Protein AF-A0A662SV71-F1 (afdb_monomer_lite)

Radius of gyration: 37.01 Å; chains: 1; bounding box: 49×71×104 Å

Structure (mmCIF, N/CA/C/O backbone):
data_AF-A0A662SV71-F1
#
_entry.id   AF-A0A662SV71-F1
#
loop_
_atom_site.group_PDB
_atom_site.id
_atom_site.type_symbol
_atom_site.label_atom_id
_atom_site.label_alt_id
_atom_site.label_comp_id
_atom_site.label_asym_id
_atom_site.label_entity_id
_atom_site.label_seq_id
_atom_site.pdbx_PDB_ins_code
_atom_site.Cartn_x
_atom_site.Cartn_y
_atom_site.Cartn_z
_atom_site.occupancy
_atom_site.B_iso_or_equiv
_atom_site.auth_seq_id
_atom_site.auth_comp_id
_atom_site.auth_asym_id
_atom_site.auth_atom_id
_atom_site.pdbx_PDB_model_num
ATOM 1 N N . MET A 1 1 ? 12.996 52.710 -54.243 1.00 49.03 1 MET A N 1
ATOM 2 C CA . MET A 1 1 ? 12.383 51.514 -53.613 1.00 49.03 1 MET A CA 1
ATOM 3 C C . MET A 1 1 ? 13.466 50.480 -53.289 1.00 49.03 1 MET A C 1
ATOM 5 O O . MET A 1 1 ? 13.831 49.718 -54.169 1.00 49.03 1 MET A O 1
ATOM 9 N N . LYS A 1 2 ? 14.069 50.491 -52.088 1.00 51.28 2 LYS A N 1
ATOM 10 C CA . LYS A 1 2 ? 15.120 49.520 -51.686 1.00 51.28 2 LYS A CA 1
ATOM 11 C C . LYS A 1 2 ? 15.381 49.577 -50.166 1.00 51.28 2 LYS A C 1
ATOM 13 O O . LYS A 1 2 ? 16.437 50.013 -49.734 1.00 51.28 2 LYS A O 1
ATOM 18 N N . LYS A 1 3 ? 14.400 49.211 -49.328 1.00 52.62 3 LYS A N 1
ATOM 19 C CA . LYS A 1 3 ? 14.605 49.128 -47.858 1.00 52.62 3 LYS A CA 1
ATOM 20 C C . LYS A 1 3 ? 13.988 47.908 -47.153 1.00 52.62 3 LYS A C 1
ATOM 22 O O . LYS A 1 3 ? 14.139 47.792 -45.949 1.00 52.62 3 LYS A O 1
ATOM 27 N N . ASN A 1 4 ? 13.404 46.945 -47.873 1.00 57.28 4 ASN A N 1
ATOM 28 C CA . ASN A 1 4 ? 12.660 45.835 -47.249 1.00 57.28 4 ASN A CA 1
ATOM 29 C C . ASN A 1 4 ? 13.214 44.431 -47.556 1.00 57.28 4 ASN A C 1
ATOM 31 O O . ASN A 1 4 ? 12.444 43.505 -47.776 1.00 57.28 4 ASN A O 1
ATOM 35 N N . ILE A 1 5 ? 14.540 44.239 -47.597 1.00 57.47 5 ILE A N 1
ATOM 36 C CA . ILE A 1 5 ? 15.129 42.896 -47.840 1.00 57.47 5 ILE A CA 1
ATOM 37 C C . ILE A 1 5 ? 16.086 42.449 -46.712 1.00 57.47 5 ILE A C 1
ATOM 39 O O . ILE A 1 5 ? 16.638 41.354 -46.753 1.00 57.47 5 ILE A O 1
ATOM 43 N N . MET A 1 6 ? 16.264 43.244 -45.650 1.00 56.69 6 MET A N 1
ATOM 44 C CA . MET A 1 6 ? 17.304 42.982 -44.637 1.00 56.69 6 MET A CA 1
ATOM 45 C C . MET A 1 6 ? 16.811 42.495 -43.266 1.00 56.69 6 MET A C 1
ATOM 47 O O . MET A 1 6 ? 17.619 42.390 -42.352 1.00 56.69 6 MET A O 1
ATOM 51 N N . LEU A 1 7 ? 15.529 42.144 -43.106 1.00 54.62 7 LEU A N 1
ATOM 52 C CA . LEU A 1 7 ? 14.989 41.662 -41.818 1.00 54.62 7 LEU A CA 1
ATOM 53 C C . LEU A 1 7 ? 14.489 40.207 -41.822 1.00 54.62 7 LEU A C 1
ATOM 55 O O . LEU A 1 7 ? 14.108 39.683 -40.781 1.00 54.62 7 LEU A O 1
ATOM 59 N N . THR A 1 8 ? 14.552 39.496 -42.949 1.00 55.03 8 THR A N 1
ATOM 60 C CA . THR A 1 8 ? 14.022 38.120 -43.056 1.00 55.03 8 THR A CA 1
ATOM 61 C C . THR A 1 8 ? 15.079 37.014 -43.025 1.00 55.03 8 THR A C 1
ATOM 63 O O . THR A 1 8 ? 14.730 35.836 -43.079 1.00 55.03 8 THR A O 1
ATOM 66 N N . LYS A 1 9 ? 16.373 37.335 -42.881 1.00 51.22 9 LYS A N 1
ATOM 67 C CA . LYS A 1 9 ? 17.445 36.315 -42.862 1.00 51.22 9 LYS A CA 1
ATOM 68 C C . LYS A 1 9 ? 17.792 35.750 -41.477 1.00 51.22 9 LYS A C 1
ATOM 70 O O . LYS A 1 9 ? 18.480 34.736 -41.412 1.00 51.22 9 LYS A O 1
ATOM 75 N N . ALA A 1 10 ? 17.287 36.323 -40.383 1.00 52.56 10 ALA A N 1
ATOM 76 C CA . ALA A 1 10 ? 17.655 35.897 -39.025 1.00 52.56 10 ALA A CA 1
ATOM 77 C C . ALA A 1 10 ? 16.752 34.807 -38.403 1.00 52.56 10 ALA A C 1
ATOM 79 O O . ALA A 1 10 ? 17.076 34.288 -37.341 1.00 52.56 10 ALA A O 1
ATOM 80 N N . ARG A 1 11 ? 15.654 34.392 -39.055 1.00 51.31 11 ARG A N 1
ATOM 81 C CA . ARG A 1 11 ? 14.754 33.320 -38.564 1.00 51.31 11 ARG A CA 1
ATOM 82 C C . ARG A 1 11 ? 14.866 32.002 -39.345 1.00 51.31 11 A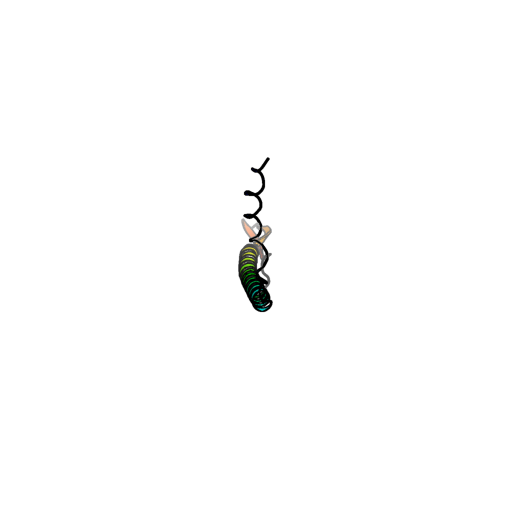RG A C 1
ATOM 84 O O . ARG A 1 11 ? 13.878 31.313 -39.560 1.00 51.31 11 ARG A O 1
ATOM 91 N N . ARG A 1 12 ? 16.067 31.626 -39.791 1.00 48.91 12 ARG A N 1
ATOM 92 C CA . ARG A 1 12 ? 16.321 30.297 -40.393 1.00 48.91 12 ARG A CA 1
ATOM 93 C C . ARG A 1 12 ? 17.512 29.578 -39.757 1.00 48.91 12 ARG A C 1
ATOM 95 O O . ARG A 1 12 ? 18.342 29.000 -40.449 1.00 48.91 12 ARG A O 1
ATOM 102 N N . LYS A 1 13 ? 17.605 29.615 -38.427 1.00 49.19 13 LYS A N 1
ATOM 103 C CA . LYS A 1 13 ? 18.507 28.742 -37.655 1.00 49.19 13 LYS A CA 1
ATOM 104 C C . LYS A 1 13 ? 17.784 28.044 -36.501 1.00 49.19 13 LYS A C 1
ATOM 106 O O . LYS A 1 13 ? 18.290 27.971 -35.392 1.00 49.19 13 LYS A O 1
ATOM 111 N N . GLN A 1 14 ? 16.608 27.493 -36.770 1.00 50.34 14 GLN A N 1
ATOM 112 C CA . GLN A 1 14 ? 16.043 26.426 -35.949 1.00 50.34 14 GLN A CA 1
ATOM 113 C C . GLN A 1 14 ? 15.634 25.295 -36.890 1.00 50.34 14 GLN A C 1
ATOM 115 O O . GLN A 1 14 ? 14.930 25.532 -37.866 1.00 50.34 14 GLN A O 1
ATOM 120 N N . GLY A 1 15 ? 16.135 24.085 -36.631 1.00 53.22 15 GLY A N 1
ATOM 121 C CA . GLY A 1 15 ? 15.595 22.867 -37.243 1.00 53.22 15 GLY A CA 1
ATOM 122 C C . GLY A 1 15 ? 16.399 22.199 -38.363 1.00 53.22 15 GLY A C 1
ATOM 123 O O . GLY A 1 15 ? 15.814 21.475 -39.157 1.00 53.22 15 GLY A O 1
ATOM 124 N N . ARG A 1 16 ? 17.724 22.374 -38.454 1.00 51.03 16 ARG A N 1
ATOM 125 C CA . ARG A 1 16 ? 18.577 21.458 -39.246 1.00 51.03 16 ARG A CA 1
ATOM 126 C C . ARG A 1 16 ? 19.810 21.025 -38.459 1.00 51.03 16 ARG A C 1
ATOM 128 O O . ARG A 1 16 ? 20.943 21.350 -38.787 1.00 51.03 16 ARG A O 1
ATOM 135 N N . ARG A 1 17 ? 19.569 20.290 -37.380 1.00 55.00 17 ARG A N 1
ATOM 136 C CA . ARG A 1 17 ? 20.524 19.316 -36.851 1.00 55.00 17 ARG A CA 1
ATOM 137 C C . ARG A 1 17 ? 19.703 18.064 -36.628 1.00 55.00 17 ARG A C 1
ATOM 139 O O . ARG A 1 17 ? 18.869 18.055 -35.731 1.00 55.00 17 ARG A O 1
ATOM 146 N N . GLY A 1 18 ? 19.852 17.086 -37.520 1.00 56.53 18 GLY A N 1
ATOM 147 C CA . GLY A 1 18 ? 19.279 15.767 -37.304 1.00 56.53 18 GLY A CA 1
ATOM 148 C C . GLY A 1 18 ? 19.753 15.304 -35.938 1.00 56.53 18 GLY A C 1
ATOM 149 O O . GLY A 1 18 ? 20.952 15.141 -35.719 1.00 56.53 18 GLY A O 1
ATOM 150 N N . THR A 1 19 ? 18.830 15.208 -34.990 1.00 59.66 19 THR A N 1
ATOM 151 C CA . THR A 1 19 ? 19.084 14.508 -33.743 1.00 59.66 19 THR A CA 1
ATOM 152 C C . THR A 1 19 ? 19.483 13.103 -34.152 1.00 59.66 19 THR A C 1
ATOM 154 O O . THR A 1 19 ? 18.687 12.397 -34.769 1.00 59.66 19 THR A O 1
ATOM 157 N N . SER A 1 20 ? 20.747 12.748 -33.918 1.00 70.50 20 SER A N 1
ATOM 158 C CA . SER A 1 20 ? 21.235 11.401 -34.189 1.00 70.50 20 SER A CA 1
ATOM 159 C C . SER A 1 20 ? 20.258 10.413 -33.556 1.00 70.50 20 SER A C 1
ATOM 161 O O . SER A 1 20 ? 19.914 10.580 -32.385 1.00 70.50 20 SER A O 1
ATOM 163 N N . LEU A 1 21 ? 19.808 9.409 -34.313 1.00 73.81 21 LEU A N 1
ATOM 164 C CA . LEU A 1 21 ? 18.945 8.331 -33.811 1.00 73.81 21 LEU A CA 1
ATOM 165 C C . LEU A 1 21 ? 19.487 7.744 -32.497 1.00 73.81 21 LEU A C 1
ATOM 167 O O . LEU A 1 21 ? 18.720 7.412 -31.594 1.00 73.81 21 LEU A O 1
ATOM 171 N N . ALA A 1 22 ? 20.816 7.715 -32.356 1.00 77.88 22 ALA A N 1
ATOM 172 C CA . ALA A 1 22 ? 21.500 7.313 -31.137 1.00 77.88 22 ALA A CA 1
ATOM 173 C C . ALA A 1 22 ? 21.218 8.253 -2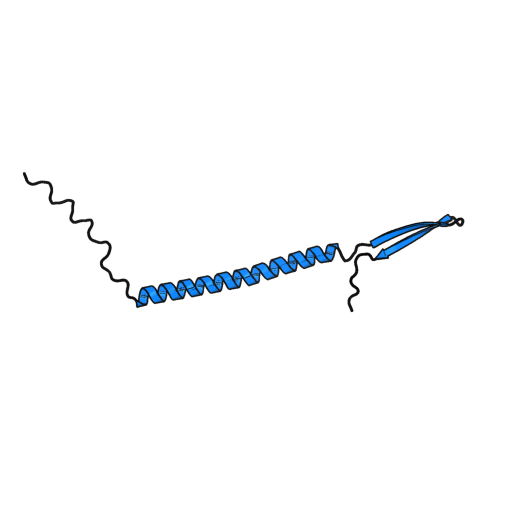9.949 1.00 77.88 22 ALA A C 1
ATOM 175 O O . ALA A 1 22 ? 20.934 7.777 -28.858 1.00 77.88 22 ALA A O 1
ATOM 176 N N . LEU A 1 23 ? 21.231 9.576 -30.144 1.00 81.56 23 LEU A N 1
ATOM 177 C CA . LEU A 1 23 ? 20.925 10.545 -29.081 1.00 81.56 23 LEU A CA 1
ATOM 178 C C . LEU A 1 23 ? 19.475 10.422 -28.607 1.00 81.56 23 LEU A C 1
ATOM 180 O O . LEU A 1 23 ? 19.223 10.461 -27.407 1.00 81.56 23 LEU A O 1
ATOM 184 N N . THR A 1 24 ? 18.527 10.230 -29.527 1.00 83.06 24 THR A N 1
ATOM 185 C CA . THR A 1 24 ? 17.121 9.997 -29.161 1.00 83.06 24 THR A CA 1
ATOM 186 C C . THR A 1 24 ? 16.925 8.664 -28.446 1.00 83.06 24 THR A C 1
ATOM 188 O O . THR A 1 24 ? 16.175 8.609 -27.476 1.00 83.06 24 THR A O 1
ATOM 191 N N . ALA A 1 25 ? 17.623 7.606 -28.868 1.00 84.12 25 ALA A N 1
ATOM 192 C CA . ALA A 1 25 ? 17.558 6.300 -28.215 1.00 84.12 25 ALA A CA 1
ATOM 193 C C . ALA A 1 25 ? 18.148 6.336 -26.797 1.00 84.12 25 ALA A C 1
ATOM 195 O O . ALA A 1 25 ? 17.539 5.812 -25.869 1.00 84.12 25 ALA A O 1
ATOM 196 N N . ILE A 1 26 ? 19.288 7.012 -26.608 1.00 85.88 26 ILE A N 1
ATOM 197 C CA . ILE A 1 26 ? 19.900 7.212 -25.287 1.00 85.88 26 ILE A CA 1
ATOM 198 C C . ILE A 1 26 ? 18.955 8.005 -24.381 1.00 85.88 26 ILE A C 1
ATOM 200 O O . ILE A 1 26 ? 18.745 7.620 -23.235 1.00 85.88 26 ILE A O 1
ATOM 204 N N . LEU A 1 27 ? 18.344 9.078 -24.895 1.00 90.12 27 LEU A N 1
ATOM 205 C CA . LEU A 1 27 ? 17.387 9.882 -24.134 1.00 90.12 27 LEU A CA 1
ATOM 206 C C . LEU A 1 27 ? 16.153 9.062 -23.717 1.00 90.12 27 LEU A C 1
ATOM 208 O O . LEU A 1 27 ? 15.700 9.151 -22.581 1.00 90.12 27 LEU A O 1
ATOM 212 N N . LEU A 1 28 ? 15.613 8.239 -24.617 1.00 89.38 28 LEU A N 1
ATOM 213 C CA . LEU A 1 28 ? 14.485 7.360 -24.306 1.00 89.38 28 LEU A CA 1
ATOM 214 C C . LEU A 1 28 ? 14.856 6.310 -23.253 1.00 89.38 28 LEU A C 1
ATOM 216 O O . LEU A 1 28 ? 14.084 6.074 -22.325 1.00 89.38 28 LEU A O 1
ATOM 220 N N . ALA A 1 29 ? 16.047 5.718 -23.359 1.00 89.06 29 ALA A N 1
ATOM 221 C CA . ALA A 1 29 ? 16.531 4.737 -22.396 1.00 89.06 29 ALA A CA 1
ATOM 222 C C . ALA A 1 29 ? 16.700 5.342 -20.993 1.00 89.06 29 ALA A C 1
ATOM 224 O O . ALA A 1 29 ? 16.286 4.731 -20.008 1.00 89.06 29 ALA A O 1
ATOM 225 N N . THR A 1 30 ? 17.246 6.557 -20.885 1.00 91.75 30 THR A N 1
ATOM 226 C CA . THR A 1 30 ? 17.425 7.224 -19.586 1.00 91.75 30 THR A CA 1
ATOM 227 C C . THR A 1 30 ? 16.097 7.631 -18.958 1.00 91.75 30 THR A C 1
ATOM 229 O O . THR A 1 30 ? 15.917 7.434 -17.757 1.00 91.75 30 THR A O 1
ATOM 232 N N . ILE A 1 31 ? 15.139 8.122 -19.751 1.00 92.81 31 ILE A N 1
ATOM 233 C CA . ILE A 1 31 ? 13.781 8.425 -19.273 1.00 92.81 31 ILE A CA 1
ATOM 234 C C . ILE A 1 31 ? 13.093 7.148 -18.779 1.00 92.81 31 ILE A C 1
ATOM 236 O O . ILE A 1 31 ? 12.513 7.146 -17.693 1.00 92.81 31 ILE A O 1
ATOM 240 N N . SER A 1 32 ? 13.193 6.050 -19.534 1.00 93.31 32 SER A N 1
ATOM 241 C CA . SER A 1 32 ? 12.617 4.761 -19.140 1.00 93.31 32 SER A CA 1
ATOM 242 C C . SER A 1 32 ? 13.227 4.237 -17.837 1.00 93.31 32 SER A C 1
ATOM 244 O O . SER A 1 32 ? 12.501 3.749 -16.971 1.00 93.31 32 SER A O 1
ATOM 246 N N . LEU A 1 33 ? 14.548 4.354 -17.675 1.00 93.00 33 LEU A N 1
ATOM 247 C CA . LEU A 1 33 ? 15.241 3.933 -16.459 1.00 93.00 33 LEU A CA 1
ATOM 248 C C . LEU A 1 33 ? 14.832 4.787 -15.252 1.00 93.00 33 LEU A C 1
ATOM 250 O O . LEU A 1 33 ? 14.553 4.247 -14.181 1.00 93.00 33 LEU A O 1
ATOM 254 N N . ALA A 1 34 ? 14.754 6.109 -15.429 1.00 92.00 34 ALA A N 1
ATOM 255 C CA . ALA A 1 34 ? 14.315 7.026 -14.385 1.00 92.00 34 ALA A CA 1
ATOM 256 C C . ALA A 1 34 ? 12.875 6.727 -13.947 1.00 92.00 34 ALA A C 1
ATOM 258 O O . ALA A 1 34 ? 12.616 6.613 -12.751 1.00 92.00 34 ALA A O 1
ATOM 259 N N . ALA A 1 35 ? 11.962 6.513 -14.900 1.00 91.62 35 ALA A N 1
ATOM 260 C CA . ALA A 1 35 ? 10.577 6.155 -14.611 1.00 91.62 35 ALA A CA 1
ATOM 261 C C . ALA A 1 35 ? 10.485 4.859 -13.792 1.00 91.62 35 ALA A C 1
ATOM 263 O O . ALA A 1 35 ? 9.839 4.843 -12.745 1.00 91.62 35 ALA A O 1
ATOM 264 N N . ALA A 1 36 ? 11.193 3.802 -14.207 1.00 89.75 36 ALA A N 1
ATOM 265 C CA . ALA A 1 36 ? 11.216 2.531 -13.484 1.00 89.75 36 ALA A CA 1
ATOM 266 C C . ALA A 1 36 ? 11.741 2.687 -12.044 1.00 89.75 36 ALA A C 1
ATOM 268 O O . ALA A 1 36 ? 11.149 2.151 -11.104 1.00 89.75 36 ALA A O 1
ATOM 269 N N . ALA A 1 37 ? 12.812 3.464 -11.853 1.00 91.12 37 ALA A N 1
ATOM 270 C CA . ALA A 1 37 ? 13.371 3.738 -10.533 1.00 91.12 37 ALA A CA 1
ATOM 271 C C . ALA A 1 37 ? 12.387 4.510 -9.636 1.00 91.12 37 ALA A C 1
ATOM 273 O O . ALA A 1 37 ? 12.193 4.147 -8.474 1.00 91.12 37 ALA A O 1
ATOM 274 N N . THR A 1 38 ? 11.723 5.540 -10.171 1.00 91.06 38 THR A N 1
ATOM 275 C CA . THR A 1 38 ? 10.711 6.309 -9.436 1.00 91.06 38 THR A CA 1
ATOM 276 C C . THR A 1 38 ? 9.522 5.437 -9.041 1.00 91.06 38 THR A C 1
ATOM 278 O O . THR A 1 38 ? 9.104 5.472 -7.883 1.00 91.06 38 THR A O 1
ATOM 281 N N . THR A 1 39 ? 9.005 4.611 -9.955 1.00 89.69 39 THR A N 1
ATOM 282 C CA . THR A 1 39 ? 7.897 3.692 -9.661 1.00 89.69 39 THR A CA 1
ATOM 283 C C . THR A 1 39 ? 8.284 2.684 -8.580 1.00 89.69 39 THR A C 1
ATOM 285 O O . THR A 1 39 ? 7.517 2.472 -7.642 1.00 89.69 39 THR A O 1
ATOM 288 N N . TYR A 1 40 ? 9.487 2.110 -8.649 1.00 88.81 40 TYR A N 1
ATOM 289 C CA . TYR A 1 40 ? 9.978 1.175 -7.636 1.00 88.81 40 TYR A CA 1
ATOM 290 C C . TYR A 1 40 ? 10.076 1.817 -6.244 1.00 88.81 40 TYR A C 1
ATOM 292 O O . TYR A 1 40 ? 9.574 1.263 -5.261 1.00 88.81 40 TYR A O 1
ATOM 300 N N . LEU A 1 41 ? 10.670 3.012 -6.154 1.00 87.88 41 LEU A N 1
ATOM 301 C CA . LEU A 1 41 ? 10.764 3.758 -4.896 1.00 87.88 41 LEU A CA 1
ATOM 302 C C . LEU A 1 41 ? 9.381 4.114 -4.344 1.00 87.88 41 LEU A C 1
ATOM 304 O O . LEU A 1 41 ? 9.147 3.989 -3.138 1.00 87.88 41 LEU A O 1
ATOM 308 N N . TRP A 1 42 ? 8.446 4.510 -5.207 1.00 86.75 42 TRP A N 1
ATOM 309 C CA . TRP A 1 42 ? 7.090 4.854 -4.791 1.00 86.75 42 TRP A CA 1
ATOM 310 C C . TRP A 1 42 ? 6.314 3.642 -4.265 1.00 86.75 42 TRP A C 1
ATOM 312 O O . TRP A 1 42 ? 5.671 3.731 -3.219 1.00 86.75 42 TRP A O 1
ATOM 322 N N . ILE A 1 43 ? 6.419 2.483 -4.920 1.00 83.25 43 ILE A N 1
ATOM 323 C CA . ILE A 1 43 ? 5.792 1.243 -4.441 1.00 83.25 43 ILE A CA 1
ATOM 324 C C . ILE A 1 43 ? 6.356 0.863 -3.069 1.00 83.25 43 ILE A C 1
ATOM 326 O O . ILE A 1 43 ? 5.589 0.618 -2.137 1.00 83.25 43 ILE A O 1
ATOM 330 N N . LYS A 1 44 ? 7.685 0.870 -2.913 1.00 79.00 44 LYS A N 1
ATOM 331 C CA . LYS A 1 44 ? 8.338 0.481 -1.655 1.00 79.00 44 LYS A CA 1
ATOM 332 C C . LYS A 1 44 ? 7.953 1.406 -0.494 1.00 79.00 44 LYS A C 1
ATOM 334 O O . LYS A 1 44 ? 7.628 0.930 0.591 1.00 79.00 44 LYS A O 1
ATOM 339 N N . THR A 1 45 ? 7.945 2.717 -0.728 1.00 77.81 45 THR A N 1
ATOM 340 C CA . THR A 1 45 ? 7.546 3.719 0.279 1.00 77.81 45 THR A CA 1
ATOM 341 C C . THR A 1 45 ? 6.047 3.690 0.587 1.00 77.81 45 THR A C 1
ATOM 343 O O . THR A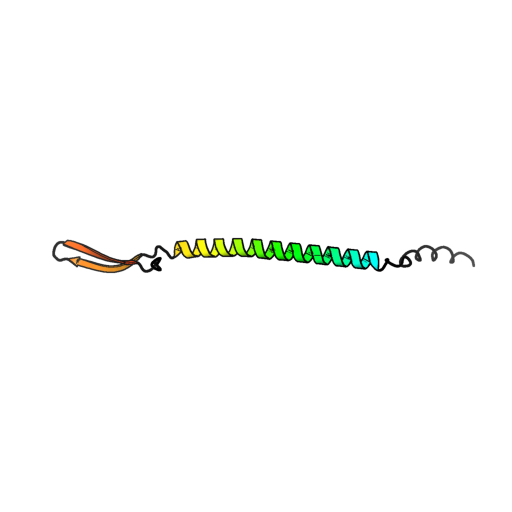 1 45 ? 5.650 3.882 1.733 1.00 77.81 45 THR A O 1
ATOM 346 N N . SER A 1 46 ? 5.194 3.398 -0.397 1.00 69.56 46 SER A N 1
ATOM 347 C CA . SER A 1 46 ? 3.749 3.270 -0.165 1.00 69.56 46 SER A CA 1
ATOM 348 C C . SER A 1 46 ? 3.413 2.020 0.646 1.00 69.56 46 SER A C 1
ATOM 350 O O . SER A 1 46 ? 2.528 2.056 1.505 1.00 69.56 46 SER A O 1
ATOM 352 N N . GLN A 1 47 ? 4.127 0.914 0.416 1.00 70.19 47 GLN A N 1
ATOM 353 C CA . GLN A 1 47 ? 3.941 -0.314 1.186 1.00 70.19 47 GLN A CA 1
ATOM 354 C C . GLN A 1 47 ? 4.304 -0.120 2.661 1.00 70.19 47 GLN A C 1
ATOM 356 O O . GLN A 1 47 ? 3.510 -0.510 3.518 1.00 70.19 47 GLN A O 1
ATOM 361 N N . SER A 1 48 ? 5.429 0.538 2.971 1.00 64.94 48 SER A N 1
ATOM 362 C CA . SER A 1 48 ? 5.819 0.790 4.366 1.00 64.94 48 SER A CA 1
ATOM 363 C C . SER A 1 48 ? 4.806 1.679 5.093 1.00 64.94 48 SER A C 1
ATOM 365 O O . SER A 1 48 ? 4.357 1.341 6.186 1.00 64.94 48 SER A O 1
ATOM 367 N N . GLN A 1 49 ? 4.336 2.754 4.452 1.00 67.62 49 GLN A N 1
ATOM 368 C CA . GLN A 1 49 ? 3.312 3.630 5.033 1.00 67.62 49 GLN A CA 1
ATOM 369 C C . GLN A 1 49 ? 1.973 2.914 5.254 1.00 67.62 49 GLN A C 1
ATOM 371 O O . GLN A 1 49 ? 1.243 3.219 6.201 1.00 67.62 49 GLN A O 1
ATOM 376 N N . THR A 1 50 ? 1.626 1.969 4.380 1.00 65.44 50 THR A N 1
ATOM 377 C CA . THR A 1 50 ? 0.376 1.211 4.493 1.00 65.44 50 THR A CA 1
ATOM 378 C C . THR A 1 50 ? 0.457 0.187 5.621 1.00 65.44 50 THR A C 1
ATOM 380 O O . THR A 1 50 ? -0.487 0.085 6.404 1.00 65.44 50 THR A O 1
ATOM 383 N N . GLN A 1 51 ? 1.586 -0.512 5.761 1.00 62.81 51 GLN A N 1
ATOM 384 C CA . GLN A 1 51 ? 1.810 -1.451 6.863 1.00 62.81 51 GLN A CA 1
ATOM 385 C C . GLN A 1 51 ? 1.792 -0.736 8.217 1.00 62.81 51 GLN A C 1
ATOM 387 O O . GLN A 1 51 ? 1.018 -1.130 9.086 1.00 62.81 51 GLN A O 1
ATOM 392 N N . GLU A 1 52 ? 2.494 0.392 8.360 1.00 63.91 52 GLU A N 1
ATOM 393 C CA . GLU A 1 52 ? 2.467 1.177 9.602 1.00 63.91 52 GLU A CA 1
ATOM 394 C C . GLU A 1 52 ? 1.051 1.651 9.970 1.00 63.91 52 GLU A C 1
ATOM 396 O O . GLU A 1 52 ? 0.659 1.643 11.139 1.00 63.91 52 GLU A O 1
ATOM 401 N N . ARG A 1 53 ? 0.239 2.056 8.984 1.00 64.69 53 ARG A N 1
ATOM 402 C CA . ARG A 1 53 ? -1.157 2.459 9.227 1.00 64.69 53 ARG A CA 1
ATOM 403 C C . ARG A 1 53 ? -2.036 1.280 9.631 1.00 64.69 53 ARG A C 1
ATOM 405 O O . ARG A 1 53 ? -2.904 1.451 10.490 1.00 64.69 53 ARG A O 1
ATOM 412 N N . ILE A 1 54 ? -1.842 0.112 9.019 1.00 63.56 54 ILE A N 1
ATOM 413 C CA . ILE A 1 54 ? -2.586 -1.106 9.356 1.00 63.56 54 ILE A CA 1
ATOM 414 C C . ILE A 1 54 ? -2.215 -1.573 10.762 1.00 63.56 54 ILE A C 1
ATOM 416 O O . ILE A 1 54 ? -3.113 -1.856 11.549 1.00 63.56 54 ILE A O 1
ATOM 420 N N . GLU A 1 55 ? -0.932 -1.592 11.112 1.00 62.25 55 GLU A N 1
ATOM 421 C CA . GLU A 1 55 ? -0.462 -1.981 12.443 1.00 62.25 55 GLU A CA 1
ATOM 422 C C . GLU A 1 55 ? -0.970 -1.020 13.518 1.00 62.25 55 GLU A C 1
ATOM 424 O O . GLU A 1 55 ? -1.606 -1.456 14.476 1.00 6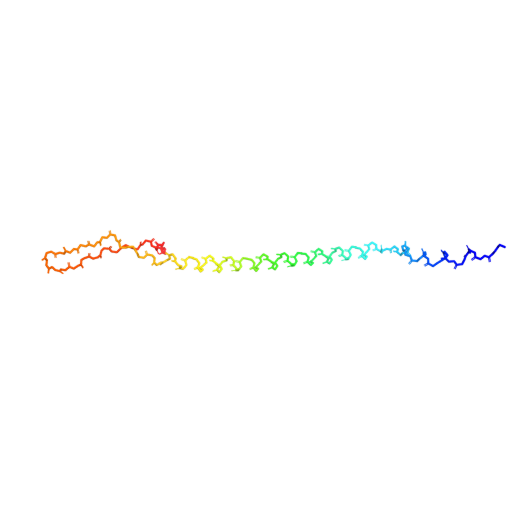2.25 55 GLU A O 1
ATOM 429 N N . ARG A 1 56 ? -0.834 0.299 13.323 1.00 61.94 56 ARG A N 1
ATOM 430 C CA . ARG A 1 56 ? -1.360 1.293 14.277 1.00 61.94 56 ARG A CA 1
ATOM 431 C C . ARG A 1 56 ? -2.879 1.209 14.452 1.00 61.94 56 ARG A C 1
ATOM 433 O O . ARG A 1 56 ? -3.379 1.459 15.549 1.00 61.94 56 ARG A O 1
ATOM 440 N N . LYS A 1 57 ? -3.635 0.866 13.400 1.00 60.62 57 LYS A N 1
ATOM 441 C CA . LYS A 1 57 ? -5.089 0.637 13.506 1.00 60.62 57 LYS A CA 1
ATOM 442 C C . LYS A 1 57 ? -5.421 -0.702 14.169 1.00 60.62 57 LYS A C 1
ATOM 444 O O . LYS A 1 57 ? -6.336 -0.741 14.988 1.00 60.62 57 LYS A O 1
ATOM 449 N N . ARG A 1 58 ? -4.679 -1.776 13.875 1.00 58.56 58 ARG A N 1
ATOM 450 C CA . ARG A 1 58 ? -4.860 -3.085 14.524 1.00 58.56 58 ARG A CA 1
ATOM 451 C C . ARG A 1 58 ? -4.619 -3.001 16.027 1.00 58.56 58 ARG A C 1
ATOM 453 O O . ARG A 1 58 ? -5.468 -3.482 16.769 1.00 58.56 58 ARG A O 1
ATOM 460 N N . VAL A 1 59 ? -3.569 -2.299 16.467 1.00 55.72 59 VAL A N 1
ATOM 461 C CA . VAL A 1 59 ? -3.228 -2.143 17.895 1.00 55.72 59 VAL A CA 1
ATOM 462 C C . VAL A 1 59 ? -4.386 -1.552 18.712 1.00 55.72 59 VAL A C 1
ATOM 464 O O . VAL A 1 59 ? -4.619 -1.982 19.839 1.00 55.72 59 VAL A O 1
ATOM 467 N N . LYS A 1 60 ? -5.187 -0.643 18.137 1.00 55.19 60 LYS A N 1
ATOM 468 C CA . LYS A 1 60 ? -6.363 -0.069 18.821 1.00 55.19 60 LYS A CA 1
ATOM 469 C C . LYS A 1 60 ? -7.529 -1.047 19.000 1.00 55.19 60 LYS A C 1
ATOM 471 O O . LYS A 1 60 ? -8.423 -0.770 19.790 1.00 55.19 60 LYS A O 1
ATOM 476 N N . THR A 1 61 ? -7.535 -2.166 18.278 1.00 55.69 61 THR A N 1
ATOM 477 C CA . THR A 1 61 ? -8.626 -3.157 18.321 1.00 55.69 61 THR A CA 1
ATOM 478 C C . THR A 1 61 ? -8.265 -4.386 19.163 1.00 55.69 61 THR A C 1
ATOM 480 O O . THR A 1 61 ? -9.159 -5.070 19.651 1.00 55.69 61 THR A O 1
ATOM 483 N N . THR A 1 62 ? -6.971 -4.633 19.398 1.00 56.28 62 THR A N 1
ATOM 484 C CA . THR A 1 62 ? -6.413 -5.754 20.190 1.00 56.28 62 THR A CA 1
ATOM 485 C C . THR A 1 62 ? -6.592 -5.647 21.715 1.00 56.28 62 THR A C 1
ATOM 487 O O . THR A 1 62 ? -5.930 -6.351 22.468 1.00 56.28 62 THR A O 1
ATOM 490 N N . GLY A 1 63 ? -7.473 -4.772 22.198 1.00 58.31 63 GLY A N 1
ATOM 491 C CA . GLY A 1 63 ? -7.672 -4.542 23.635 1.00 58.31 63 GLY A CA 1
ATOM 492 C C . GLY A 1 63 ? -9.094 -4.138 24.005 1.00 58.31 63 GLY A C 1
ATOM 493 O O . GLY A 1 63 ? -9.300 -3.448 24.999 1.00 58.31 63 GLY A O 1
ATOM 494 N N . LEU A 1 64 ? -10.084 -4.510 23.190 1.00 67.44 64 LEU A N 1
ATOM 495 C CA . LEU A 1 64 ? -11.487 -4.226 23.485 1.00 67.44 64 LEU A CA 1
ATOM 496 C C . LEU A 1 64 ? -12.018 -5.228 24.515 1.00 67.44 64 LEU A C 1
ATOM 498 O O . LEU A 1 64 ? -12.527 -6.294 24.172 1.00 67.44 64 LEU A O 1
ATOM 502 N N . LEU A 1 65 ? -11.910 -4.868 25.793 1.00 75.94 65 LEU A N 1
ATOM 503 C CA . LEU A 1 65 ? -12.675 -5.506 26.859 1.00 75.94 65 LEU A CA 1
ATOM 504 C C . LEU A 1 65 ? -14.123 -5.016 26.776 1.00 75.94 65 LEU A C 1
ATOM 506 O O . LEU A 1 65 ? -14.378 -3.812 26.751 1.00 75.94 65 LEU A O 1
ATOM 510 N N . LYS A 1 66 ? -15.074 -5.947 26.712 1.00 80.31 66 LYS A N 1
ATOM 511 C CA . LYS A 1 66 ? -16.502 -5.640 26.815 1.00 80.31 66 LYS A CA 1
ATOM 512 C C . LYS A 1 66 ? -17.032 -6.193 28.123 1.00 80.31 66 LYS A C 1
ATOM 514 O O . LYS A 1 66 ? -16.811 -7.359 28.440 1.00 80.31 66 LYS A O 1
ATOM 519 N N . ILE A 1 67 ? -17.740 -5.347 28.857 1.00 84.12 67 ILE A N 1
ATOM 520 C CA . ILE A 1 67 ? -18.506 -5.764 30.026 1.00 84.12 67 ILE A CA 1
ATOM 521 C C . ILE A 1 67 ? -19.814 -6.349 29.498 1.00 84.12 67 ILE A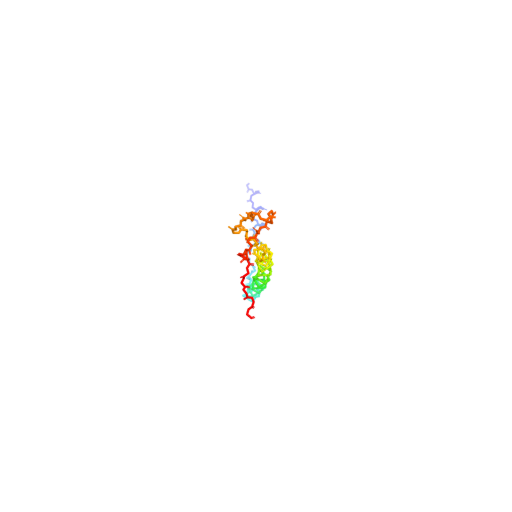 C 1
ATOM 523 O O . ILE A 1 67 ? -20.570 -5.651 28.826 1.00 84.12 67 ILE A O 1
ATOM 527 N N . ASP A 1 68 ? -20.048 -7.630 29.757 1.00 83.25 68 ASP A N 1
ATOM 528 C CA . ASP A 1 68 ? -21.258 -8.328 29.321 1.00 83.25 68 ASP A CA 1
ATOM 529 C C . ASP A 1 68 ? -22.374 -8.225 30.350 1.00 83.25 68 ASP A C 1
ATOM 531 O O . ASP A 1 68 ? -23.542 -8.085 29.989 1.00 83.25 68 ASP A O 1
ATOM 535 N N . LYS A 1 69 ? -22.023 -8.304 31.634 1.00 87.25 69 LYS A N 1
ATOM 536 C CA . LYS A 1 69 ? -23.001 -8.321 32.716 1.00 87.25 69 LYS A CA 1
ATOM 537 C C . LYS A 1 69 ? -22.397 -7.771 33.996 1.00 87.25 69 LYS A C 1
ATOM 539 O O . LYS A 1 69 ? -21.220 -7.989 34.273 1.00 87.25 69 LYS A O 1
ATOM 544 N N . VAL A 1 70 ? -23.218 -7.080 34.773 1.00 90.25 70 VAL A N 1
ATOM 545 C CA . VAL A 1 70 ? -22.896 -6.656 36.134 1.00 90.25 70 VAL A CA 1
ATOM 546 C C . VAL A 1 70 ? -24.024 -7.143 37.033 1.00 90.25 70 VAL A C 1
ATOM 548 O O . VAL A 1 70 ? -25.189 -6.868 36.750 1.00 90.25 70 VAL A O 1
ATOM 551 N N . GLU A 1 71 ? -23.688 -7.889 38.078 1.00 92.50 71 GLU A N 1
ATOM 552 C CA . GLU A 1 71 ? -24.638 -8.410 39.061 1.00 92.50 71 GLU A CA 1
ATOM 553 C C . GLU A 1 71 ? -24.205 -8.009 40.467 1.00 92.50 71 GLU A C 1
ATOM 555 O O . GLU A 1 71 ? -23.020 -8.029 40.789 1.00 92.50 71 GLU A O 1
ATOM 560 N N . VAL A 1 72 ? -25.174 -7.659 41.310 1.00 90.38 72 VAL A N 1
ATOM 561 C CA . VAL A 1 72 ? -24.950 -7.417 42.738 1.00 90.38 72 VAL A CA 1
ATOM 562 C C . VAL A 1 72 ? -25.524 -8.606 43.490 1.00 90.38 72 VAL A C 1
ATOM 564 O O . VAL A 1 72 ? -26.722 -8.883 43.399 1.00 90.38 72 VAL A O 1
ATOM 567 N N . LEU A 1 73 ? -24.668 -9.329 44.201 1.00 91.38 73 LEU A N 1
ATOM 568 C CA . LEU A 1 73 ? -25.073 -10.456 45.024 1.00 91.38 73 LEU A CA 1
ATOM 569 C C . LEU A 1 73 ? -25.751 -9.957 46.312 1.00 91.38 73 LEU A C 1
ATOM 571 O O . LEU A 1 73 ? -25.385 -8.903 46.835 1.00 91.38 73 LEU A O 1
ATOM 575 N N . PRO A 1 74 ? -26.680 -10.735 46.897 1.00 88.31 74 PRO A N 1
ATOM 576 C CA . PRO A 1 74 ? -27.276 -10.426 48.201 1.00 88.31 74 PRO A CA 1
ATOM 577 C C . PRO A 1 74 ? -26.258 -10.322 49.350 1.00 88.31 74 PRO A C 1
ATOM 579 O O . PRO A 1 74 ? -26.565 -9.743 50.387 1.00 88.31 74 PRO A O 1
ATOM 582 N N . SER A 1 75 ? -25.048 -10.862 49.164 1.00 90.56 75 SER A N 1
ATOM 583 C CA . SER A 1 75 ? -23.901 -10.706 50.068 1.00 90.56 75 SER A CA 1
ATOM 584 C C . SER A 1 75 ? -23.279 -9.302 50.042 1.00 90.56 75 SER A C 1
ATOM 586 O O . SER A 1 75 ? -22.414 -9.010 50.862 1.00 90.56 75 SER A O 1
ATOM 588 N N . GLY A 1 76 ? -23.696 -8.437 49.111 1.00 89.69 76 GLY A N 1
ATOM 589 C CA . GLY A 1 76 ? -23.108 -7.117 48.873 1.00 89.69 76 GLY A CA 1
ATOM 590 C C . GLY A 1 76 ? -21.924 -7.126 47.900 1.00 89.69 76 GLY A C 1
ATOM 591 O O . GLY A 1 76 ? -21.356 -6.072 47.623 1.00 89.69 76 GLY A O 1
ATOM 592 N N . GLU A 1 77 ? -21.551 -8.287 47.359 1.00 90.75 77 GLU A N 1
ATOM 593 C CA . GLU A 1 77 ? -20.470 -8.409 46.378 1.00 90.75 77 GLU A CA 1
ATOM 594 C C . GLU A 1 77 ? -20.931 -8.022 44.963 1.00 90.75 77 GLU A C 1
ATOM 596 O O . GLU A 1 77 ? -22.045 -8.337 44.543 1.00 90.75 77 GLU A O 1
ATOM 601 N N . LEU A 1 78 ? -20.052 -7.357 44.205 1.00 92.12 78 LEU A N 1
ATOM 602 C CA . LEU A 1 78 ? -20.290 -6.960 42.816 1.00 92.12 78 LEU A CA 1
ATOM 603 C C . LEU A 1 78 ? -19.559 -7.914 41.866 1.00 92.12 78 LEU A C 1
ATOM 605 O O . LEU A 1 78 ? -18.329 -7.944 41.830 1.00 92.12 78 LEU A O 1
ATOM 609 N N . LEU A 1 79 ? -20.310 -8.649 41.051 1.00 91.06 79 LEU A N 1
ATOM 610 C CA . LEU A 1 79 ? -19.774 -9.489 39.986 1.00 91.06 79 LEU A CA 1
ATOM 611 C C . LEU A 1 79 ? -19.806 -8.733 38.658 1.00 91.06 79 LEU A C 1
ATOM 613 O O . LEU A 1 79 ? -20.866 -8.324 38.185 1.00 91.06 79 LEU A O 1
ATOM 617 N N . ILE A 1 80 ? -18.641 -8.576 38.030 1.00 91.56 80 ILE A N 1
ATOM 618 C CA . ILE A 1 80 ? -18.502 -7.965 36.705 1.00 91.56 80 ILE A CA 1
ATOM 619 C C . ILE A 1 80 ? -17.996 -9.034 35.740 1.00 91.56 80 ILE A C 1
ATOM 621 O O . ILE A 1 80 ? -16.865 -9.506 35.844 1.00 91.56 80 ILE A O 1
ATOM 625 N N . PHE A 1 81 ? -18.828 -9.392 34.770 1.00 87.75 81 PHE A N 1
ATOM 626 C CA . PHE A 1 81 ? -18.491 -10.341 33.719 1.00 87.75 81 PHE A CA 1
ATOM 627 C C . PHE A 1 81 ? -17.886 -9.578 32.544 1.00 87.75 81 PHE A C 1
ATOM 629 O O . PHE A 1 81 ? -18.576 -8.831 31.847 1.00 87.75 81 PHE A O 1
ATOM 636 N N . VAL A 1 82 ? -16.583 -9.753 32.335 1.00 85.38 82 VAL A N 1
ATOM 637 C CA . VAL A 1 82 ? -15.832 -9.113 31.250 1.00 85.38 82 VAL A CA 1
ATOM 638 C C . VAL A 1 82 ? -15.433 -10.173 30.231 1.00 85.38 82 VAL A C 1
ATOM 640 O O . VAL A 1 82 ? -14.788 -11.157 30.588 1.00 85.38 82 VAL A O 1
ATOM 643 N N . ARG A 1 83 ? -15.761 -9.959 28.953 1.00 80.56 83 ARG A N 1
ATOM 644 C CA . ARG A 1 83 ? -15.220 -10.758 27.846 1.00 80.56 83 ARG A CA 1
ATOM 645 C C . ARG A 1 83 ? -14.206 -9.961 27.041 1.00 80.56 83 ARG A C 1
ATOM 647 O O . ARG A 1 83 ? -14.363 -8.759 26.810 1.00 80.56 83 ARG A O 1
ATOM 654 N N . ASN A 1 84 ? -13.182 -10.653 26.552 1.00 75.75 84 ASN A N 1
ATOM 655 C CA . ASN A 1 84 ? -12.272 -10.085 25.572 1.00 75.75 84 ASN A CA 1
ATOM 656 C C . ASN A 1 84 ? -12.944 -10.128 24.193 1.00 75.75 84 ASN A C 1
ATOM 658 O O . ASN A 1 84 ? -13.098 -11.190 23.597 1.00 75.75 84 ASN A O 1
ATOM 662 N N . ALA A 1 85 ? -13.390 -8.973 23.705 1.00 70.81 85 ALA A N 1
ATOM 663 C CA . ALA A 1 85 ? -13.985 -8.830 22.378 1.00 70.81 85 ALA A CA 1
ATOM 664 C C . ALA A 1 85 ? -12.942 -8.476 21.306 1.00 70.81 85 ALA A C 1
ATOM 666 O O . ALA A 1 85 ? -13.303 -8.228 20.155 1.00 70.81 85 ALA A O 1
ATOM 667 N N . GLY A 1 86 ? -11.666 -8.412 21.688 1.00 64.62 86 GLY A N 1
ATOM 668 C CA . GLY A 1 86 ? -10.576 -7.927 20.865 1.00 64.62 86 GLY A CA 1
ATOM 669 C C . GLY A 1 86 ? -9.334 -8.794 20.973 1.00 64.62 86 GLY A C 1
ATOM 670 O O . GLY A 1 86 ? -8.253 -8.252 21.152 1.00 64.62 86 GLY A O 1
ATOM 671 N N . THR A 1 87 ? -9.440 -10.114 20.827 1.00 58.72 87 THR A N 1
ATOM 672 C CA . THR A 1 87 ? -8.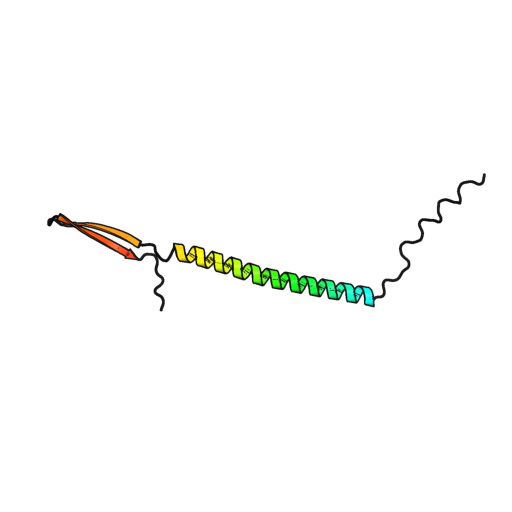262 -10.933 20.516 1.00 58.72 87 THR A CA 1
ATOM 673 C C . THR A 1 87 ? -8.581 -11.996 19.480 1.00 58.72 87 THR A C 1
ATOM 675 O O . THR A 1 87 ? -9.408 -12.882 19.670 1.00 58.72 87 THR A O 1
ATOM 678 N N . ASN A 1 88 ? -7.861 -11.908 18.364 1.00 55.19 88 ASN A N 1
ATOM 679 C CA . ASN A 1 88 ? -7.506 -13.087 17.597 1.00 55.19 88 ASN A CA 1
ATOM 680 C C . ASN A 1 88 ? -6.504 -13.842 18.490 1.00 55.19 88 ASN A C 1
ATOM 682 O O . ASN A 1 88 ? -5.461 -13.252 18.792 1.00 55.19 88 ASN A O 1
ATOM 686 N N . PRO A 1 89 ? -6.798 -15.053 18.991 1.00 53.81 89 PRO A N 1
ATOM 687 C CA . PRO A 1 89 ? -5.798 -15.819 19.715 1.00 53.81 89 PRO A CA 1
ATOM 688 C C . PRO A 1 89 ? -4.648 -16.078 18.741 1.00 53.81 89 PRO A C 1
ATOM 690 O O . PRO A 1 89 ? -4.835 -16.691 17.689 1.00 53.81 89 PRO A O 1
ATOM 693 N N . THR A 1 90 ? -3.471 -15.539 19.047 1.00 52.19 90 THR A N 1
ATOM 694 C CA . THR A 1 90 ? -2.225 -15.974 18.418 1.00 52.19 90 THR A CA 1
ATOM 695 C C . THR A 1 90 ? -2.136 -17.485 18.603 1.00 52.19 90 THR A C 1
ATOM 697 O O . THR A 1 90 ? -2.092 -17.952 19.740 1.00 52.19 90 THR A O 1
ATOM 700 N N . LYS A 1 91 ? -2.233 -18.214 17.486 1.00 45.75 91 LYS A N 1
ATOM 701 C CA . LYS A 1 91 ? -1.947 -19.648 17.413 1.00 45.75 91 LYS A CA 1
ATOM 702 C C . LYS A 1 91 ? -0.494 -19.920 17.767 1.00 45.75 91 LYS A C 1
ATOM 704 O O . LYS A 1 91 ? 0.347 -19.064 17.410 1.00 45.75 91 LYS A O 1
#

Sequence (91 aa):
MKKNIMLTKARRKQGRRGTSLALTAILLATISLAAAATTYLWIKTSQSQTQERIERKRVKTTGLLKIDKVEVLPSGELLIFVRNAGTNPTK

pLDDT: mean 72.34, std 15.63, range [45.75, 93.31]

Foldseek 3Di:
DDDPDPPPPPPPPPDPDPCPPVNVVVVVVVVVVVVVVVVVVVVVVVVVVVVVVVVVVLVVQQADKDFPDWDQDPVRDIDTDIDNPRDPPDD

Secondary structure (DSSP, 8-state):
---SSSSSSSS--SS-S---HHHHHHHHHHHHHHHHHHHHHHHHHHHHHHHHHHHHHHHTTTT-EEEEEEEE-TTSPEEEEEEE-S-----